Protein AF-A0A7S0W0K0-F1 (afdb_monomer)

Foldseek 3Di:
DLLVQLVCLLPPLLVQCPPPDLVSVLVSLLSNLVRNADPDADDDPPDPSLVSNLVSLLSLLVCLLPPPDPSSVLSNLVSDDPRCLVSQLDLSSLVSLLSQCVDPDPSSNVSSLVSLVVSCVVHVPRRVVSVVVSVVD

Radius of gyration: 14.5 Å; Cα contacts (8 Å, |Δi|>4): 165; chains: 1; bounding box: 32×33×44 Å

Organism: NCBI:txid464990

Secondary structure (DSSP, 8-state):
-HHHHHHHIIIIIGGGGG-SSHHHHHHHHHHHHHH---SSSSPPTT-HHHHHHHHHHHHHHHHHHH-S-HHHHHHHHHH--GGGGGGS-SHHHHHHHHHHTT-SSHHHHHHHHHHHHHHHTT-HHHHHHHHHHHHH-

Sequence (137 aa):
GGLALAEMVSLCVAPYISSPHPSVRVQAARTCLGLMVPPLGTLPRRSKLEEDVVTTLQQLLQASVSDPDPAVRGAIWAGIRPVHYPYISSRPATELLLMGLNDQSFEVREKALIVSGQISMLNPACVVPHLREHLTV

Mean predicted aligned error: 4.99 Å

Structure (mmCIF, N/CA/C/O backbone):
data_AF-A0A7S0W0K0-F1
#
_entry.id   AF-A0A7S0W0K0-F1
#
loop_
_atom_site.group_PDB
_atom_site.id
_atom_site.type_symbol
_atom_site.label_atom_id
_atom_site.label_alt_id
_atom_site.label_comp_id
_atom_site.label_asym_id
_atom_site.label_entity_id
_atom_site.label_seq_id
_atom_site.pdbx_PDB_ins_code
_atom_site.Cartn_x
_atom_site.Cartn_y
_atom_site.Cartn_z
_atom_site.occupancy
_atom_site.B_iso_or_equiv
_atom_site.auth_seq_id
_atom_site.auth_comp_id
_atom_site.auth_asym_id
_atom_site.auth_atom_id
_atom_site.pdbx_PDB_model_num
ATOM 1 N N . GLY A 1 1 ? 1.666 3.476 -25.091 1.00 50.91 1 GLY A N 1
ATOM 2 C CA . GLY A 1 1 ? 2.052 2.248 -24.358 1.00 50.91 1 GLY A CA 1
ATOM 3 C C . GLY A 1 1 ? 2.097 2.544 -22.869 1.00 50.91 1 GLY A C 1
ATOM 4 O O . GLY A 1 1 ? 2.278 3.705 -22.533 1.00 50.91 1 GLY A O 1
ATOM 5 N N . GLY A 1 2 ? 1.922 1.547 -21.992 1.00 56.41 2 GLY A N 1
ATOM 6 C CA . GLY A 1 2 ? 1.696 1.733 -20.540 1.00 56.41 2 GLY A CA 1
ATOM 7 C C . GLY A 1 2 ? 2.697 2.610 -19.767 1.00 56.41 2 GLY A C 1
ATOM 8 O O . GLY A 1 2 ? 2.339 3.146 -18.728 1.00 56.41 2 GLY A O 1
ATOM 9 N N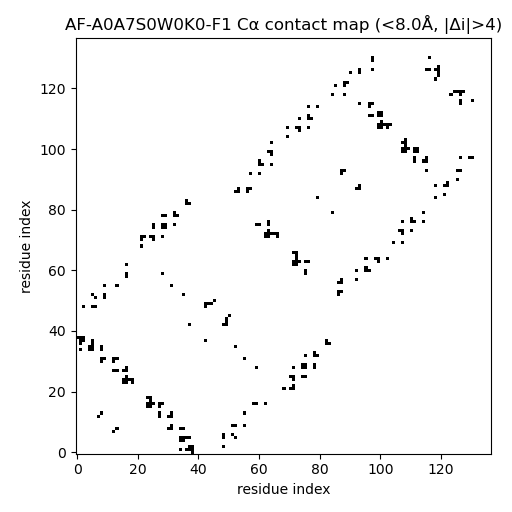 . LEU A 1 3 ? 3.901 2.853 -20.299 1.00 62.28 3 LEU A N 1
ATOM 10 C CA . LEU A 1 3 ? 4.865 3.817 -19.744 1.00 62.28 3 LEU A CA 1
ATOM 11 C C . LEU A 1 3 ? 4.306 5.254 -19.705 1.00 62.28 3 LEU A C 1
ATOM 13 O O . LEU A 1 3 ? 4.432 5.927 -18.690 1.00 62.28 3 LEU A O 1
ATOM 17 N N . ALA A 1 4 ? 3.608 5.686 -20.762 1.00 63.38 4 ALA A N 1
ATOM 18 C CA . ALA A 1 4 ? 2.991 7.016 -20.829 1.00 63.38 4 ALA A CA 1
ATOM 19 C C . ALA A 1 4 ? 1.824 7.182 -19.835 1.00 63.38 4 ALA A C 1
ATOM 21 O O . ALA A 1 4 ? 1.498 8.294 -19.433 1.00 63.38 4 ALA A O 1
ATOM 22 N N . LEU A 1 5 ? 1.189 6.074 -19.431 1.00 65.19 5 LEU A N 1
ATOM 23 C CA . LEU A 1 5 ? 0.103 6.095 -18.450 1.00 65.19 5 LEU A CA 1
ATOM 24 C C . LEU A 1 5 ? 0.643 6.260 -17.028 1.00 65.19 5 LEU A C 1
ATOM 26 O O . LEU A 1 5 ? 0.074 7.032 -16.265 1.00 65.19 5 LEU A O 1
ATOM 30 N N . ALA A 1 6 ? 1.745 5.590 -16.685 1.00 66.75 6 ALA A N 1
ATOM 31 C CA . ALA A 1 6 ? 2.387 5.754 -15.382 1.00 66.75 6 ALA A CA 1
ATOM 32 C C . ALA A 1 6 ? 2.907 7.191 -15.176 1.00 66.75 6 ALA A C 1
ATOM 34 O O . ALA A 1 6 ? 2.676 7.773 -14.120 1.00 66.75 6 ALA A O 1
ATOM 35 N N . GLU A 1 7 ? 3.505 7.798 -16.205 1.00 69.31 7 GLU A N 1
ATOM 36 C CA . GLU A 1 7 ? 3.943 9.201 -16.169 1.00 69.31 7 GLU A CA 1
ATOM 37 C C . GLU A 1 7 ? 2.761 10.169 -15.968 1.00 69.31 7 GLU A C 1
ATOM 39 O O . GLU A 1 7 ? 2.778 11.002 -15.061 1.00 69.31 7 GLU A O 1
ATOM 44 N N . MET A 1 8 ? 1.679 10.004 -16.739 1.00 71.50 8 MET A N 1
ATOM 45 C CA . MET A 1 8 ? 0.456 10.803 -16.586 1.00 71.50 8 MET A CA 1
ATOM 46 C C . MET A 1 8 ? -0.150 10.674 -15.182 1.00 71.50 8 MET A C 1
ATOM 48 O O . MET A 1 8 ? -0.652 11.645 -14.625 1.00 71.50 8 MET A O 1
ATOM 52 N N . VAL A 1 9 ? -0.112 9.484 -14.589 1.00 69.50 9 VAL A N 1
ATOM 53 C CA . VAL A 1 9 ? -0.646 9.245 -13.245 1.00 69.50 9 VAL A CA 1
ATOM 54 C C . VAL A 1 9 ? 0.145 9.996 -12.183 1.00 69.50 9 VAL A C 1
ATOM 56 O O . VAL A 1 9 ? -0.456 10.692 -11.359 1.00 69.50 9 VAL A O 1
ATOM 59 N N . SER A 1 10 ? 1.472 9.876 -12.211 1.00 69.38 10 SER A N 1
ATOM 60 C CA . SER A 1 10 ? 2.338 10.535 -11.235 1.00 69.38 10 SER A CA 1
ATOM 61 C C . SER A 1 10 ? 2.247 12.061 -11.325 1.00 69.38 10 SER A C 1
ATOM 63 O O . SER A 1 10 ? 2.287 12.731 -10.298 1.00 69.38 10 SER A O 1
ATOM 65 N N . LEU A 1 11 ? 2.049 12.616 -12.525 1.00 71.31 11 LEU A N 1
ATOM 66 C CA . LEU A 1 11 ? 1.934 14.063 -12.735 1.00 71.31 11 LEU A CA 1
ATOM 67 C C . LEU A 1 11 ? 0.522 14.616 -12.499 1.00 71.31 11 LEU A C 1
ATOM 69 O O . LEU A 1 11 ? 0.369 15.678 -11.898 1.00 71.31 11 LEU A O 1
ATOM 73 N N . CYS A 1 12 ? -0.517 13.931 -12.977 1.00 75.75 12 CYS A N 1
ATOM 74 C CA . CYS A 1 12 ? -1.863 14.505 -13.058 1.00 75.75 12 CYS A CA 1
ATOM 75 C C . CYS A 1 12 ? -2.826 13.982 -11.991 1.00 75.75 12 CYS A C 1
ATOM 77 O O . CYS A 1 12 ? -3.800 14.661 -11.679 1.00 75.75 12 CYS A O 1
ATOM 79 N N . VAL A 1 13 ? -2.594 12.787 -11.443 1.00 77.56 13 VAL A N 1
ATOM 80 C CA . VAL A 1 13 ? -3.553 12.12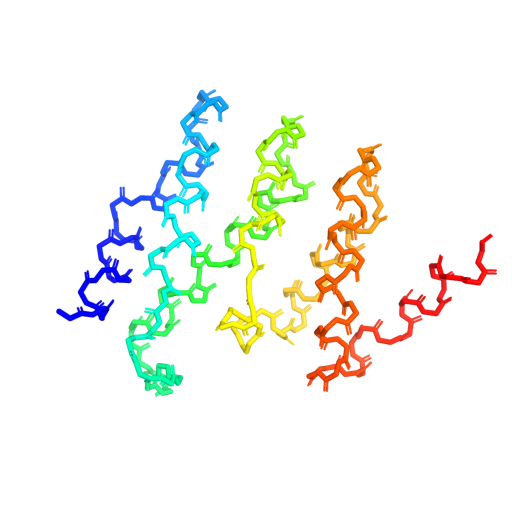9 -10.539 1.00 77.56 13 VAL A CA 1
ATOM 81 C C . VAL A 1 13 ? -3.060 12.132 -9.096 1.00 77.56 13 VAL A C 1
ATOM 83 O O . VAL A 1 13 ? -3.855 12.373 -8.188 1.00 77.56 13 VAL A O 1
ATOM 86 N N . ALA A 1 14 ? -1.755 11.945 -8.876 1.00 79.75 14 ALA A N 1
ATOM 87 C CA . ALA A 1 14 ? -1.155 11.940 -7.541 1.00 79.75 14 ALA A CA 1
ATOM 88 C C . ALA A 1 14 ? -1.528 13.160 -6.664 1.00 79.75 14 ALA A C 1
ATOM 90 O O . ALA A 1 14 ? -1.841 12.953 -5.490 1.00 79.75 14 ALA A O 1
ATOM 91 N N . PRO A 1 15 ? -1.626 14.406 -7.186 1.00 88.31 15 PRO A N 1
ATOM 92 C CA . PRO A 1 15 ? -2.036 15.556 -6.371 1.00 88.31 15 PRO A CA 1
ATOM 93 C C . PRO A 1 15 ? -3.432 15.416 -5.740 1.00 88.31 15 PRO A C 1
ATOM 95 O O . PRO A 1 15 ? -3.693 15.964 -4.669 1.00 88.31 15 PRO A O 1
ATOM 98 N N . TYR A 1 16 ? -4.334 14.655 -6.369 1.00 90.50 16 TYR A N 1
ATOM 99 C CA . TYR A 1 16 ? -5.702 14.457 -5.885 1.00 90.50 16 TYR A CA 1
ATOM 100 C C . TYR A 1 16 ? -5.811 13.448 -4.736 1.00 90.50 16 TYR A C 1
ATOM 102 O O . TYR A 1 16 ? -6.874 13.362 -4.117 1.00 90.50 16 TYR A O 1
ATOM 110 N N . ILE A 1 17 ? -4.7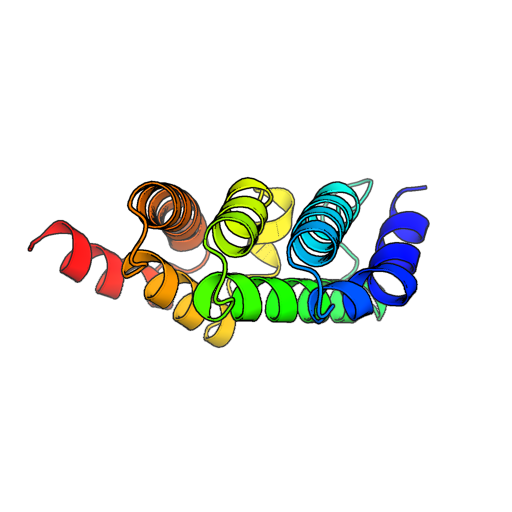24 12.745 -4.388 1.00 90.94 17 ILE A N 1
ATOM 111 C CA . ILE A 1 17 ? -4.651 11.919 -3.171 1.00 90.94 17 ILE A CA 1
ATOM 112 C C . ILE A 1 17 ? -4.895 12.782 -1.923 1.00 90.94 17 ILE A C 1
ATOM 114 O O . ILE A 1 17 ? -5.468 12.295 -0.959 1.00 90.94 17 ILE A O 1
ATOM 118 N N . SER A 1 18 ? -4.565 14.076 -1.965 1.00 92.06 18 SER A N 1
ATOM 119 C CA . SER A 1 18 ? -4.777 15.025 -0.861 1.00 92.06 18 SER A CA 1
ATOM 120 C C . SER A 1 18 ? -6.021 15.909 -1.037 1.00 92.06 18 SER A C 1
ATOM 122 O O . SER A 1 18 ? -6.128 16.965 -0.417 1.00 92.06 18 SER A O 1
ATOM 124 N N . SER A 1 19 ? -6.967 15.521 -1.902 1.00 95.94 19 SER A N 1
ATOM 125 C CA . SER A 1 19 ? -8.191 16.299 -2.139 1.00 95.94 19 SER A CA 1
ATOM 126 C C . SER A 1 19 ? -9.031 16.464 -0.859 1.00 95.94 19 SER A C 1
ATOM 128 O O . SER A 1 19 ? -9.172 15.505 -0.091 1.00 95.94 19 SER A O 1
ATOM 130 N N . PRO A 1 20 ? -9.686 17.624 -0.641 1.00 95.06 20 PRO A N 1
ATOM 131 C CA . PRO A 1 20 ? -10.596 17.799 0.493 1.00 95.06 20 PRO A CA 1
ATOM 132 C C . PRO A 1 20 ? -11.807 16.854 0.441 1.00 95.06 20 PRO A C 1
ATOM 134 O O . PRO A 1 20 ? -12.404 16.562 1.474 1.00 95.06 20 PRO A O 1
ATOM 137 N N . HIS A 1 21 ? -12.163 16.338 -0.739 1.00 97.25 21 HIS A N 1
ATOM 138 C CA . HIS A 1 21 ? -13.320 15.466 -0.919 1.00 97.25 21 HIS A CA 1
ATOM 139 C C . HIS A 1 21 ? -12.916 13.984 -0.884 1.00 97.25 21 HIS A C 1
ATOM 141 O O . HIS A 1 21 ? -12.163 13.547 -1.760 1.00 97.25 21 HIS A O 1
ATOM 147 N N . PRO A 1 22 ? -13.450 13.171 0.050 1.00 96.75 22 PRO A N 1
ATOM 148 C CA . PRO A 1 22 ? -13.091 11.754 0.145 1.00 96.75 22 PRO A CA 1
ATOM 149 C C . PRO A 1 22 ? -13.376 10.958 -1.132 1.00 96.75 22 PRO A C 1
ATOM 151 O O . PRO A 1 22 ? -12.565 10.134 -1.549 1.00 96.75 22 PRO A O 1
ATOM 154 N N . SER A 1 23 ? -14.480 11.258 -1.820 1.00 97.56 23 SER A N 1
ATOM 155 C CA . SER A 1 23 ? -14.826 10.623 -3.097 1.00 97.56 23 SER A CA 1
ATOM 156 C C . SER A 1 23 ? -13.760 10.843 -4.175 1.00 97.56 23 SER A C 1
ATOM 158 O O . SER A 1 23 ? -13.456 9.921 -4.931 1.00 97.56 23 SER A O 1
ATOM 160 N N . VAL A 1 24 ? -13.148 12.031 -4.222 1.00 97.38 24 VAL A N 1
ATOM 161 C CA . VAL A 1 24 ? -12.055 12.344 -5.151 1.00 97.38 24 VAL A CA 1
ATOM 162 C C . VAL A 1 24 ? -10.800 11.566 -4.773 1.00 97.38 24 VAL A C 1
ATOM 164 O O . VAL A 1 24 ? -10.185 10.966 -5.650 1.00 97.38 24 VAL A O 1
ATOM 167 N N . ARG A 1 25 ? -10.462 11.488 -3.479 1.00 97.94 25 ARG A N 1
ATOM 168 C CA . ARG A 1 25 ? -9.311 10.701 -3.005 1.00 97.94 25 ARG A CA 1
ATOM 169 C C . ARG A 1 25 ? -9.451 9.214 -3.341 1.00 97.94 25 ARG A C 1
ATOM 171 O O . ARG A 1 25 ? -8.500 8.611 -3.832 1.00 97.94 25 ARG A O 1
ATOM 178 N N . VAL A 1 26 ? -10.648 8.637 -3.177 1.00 98.00 26 VAL A N 1
ATOM 179 C CA . VAL A 1 26 ? -10.948 7.251 -3.590 1.00 98.00 26 VAL A CA 1
ATOM 180 C C . VAL A 1 26 ? -10.678 7.049 -5.083 1.00 98.00 26 VAL A C 1
ATOM 182 O O . VAL A 1 26 ? -10.031 6.073 -5.470 1.00 98.00 26 VAL A O 1
ATOM 185 N N . GLN A 1 27 ? -11.170 7.949 -5.938 1.00 96.69 27 GLN A N 1
ATOM 186 C CA . GLN A 1 27 ? -10.975 7.823 -7.386 1.00 96.69 27 GLN A CA 1
ATOM 187 C C . GLN A 1 27 ? -9.521 8.054 -7.794 1.00 96.69 27 GLN A C 1
ATOM 189 O O . GLN A 1 27 ? -9.018 7.331 -8.656 1.00 96.69 27 GLN A O 1
ATOM 194 N N . ALA A 1 28 ? -8.824 8.989 -7.146 1.00 95.12 28 ALA A N 1
ATOM 195 C CA . ALA A 1 28 ? -7.398 9.208 -7.345 1.00 95.12 28 ALA A CA 1
ATOM 196 C C . ALA A 1 28 ? -6.606 7.939 -7.006 1.00 95.12 28 ALA A C 1
ATOM 198 O O . ALA A 1 28 ? -5.854 7.455 -7.845 1.00 95.12 28 ALA A O 1
ATOM 199 N N . ALA A 1 29 ? -6.856 7.324 -5.845 1.00 96.25 29 ALA A N 1
ATOM 200 C CA . ALA A 1 29 ? -6.215 6.074 -5.441 1.00 96.25 29 ALA A CA 1
ATOM 201 C C . ALA A 1 29 ? -6.451 4.936 -6.446 1.00 96.25 29 ALA A C 1
ATOM 203 O O . ALA A 1 29 ? -5.501 4.285 -6.888 1.00 96.25 29 ALA A O 1
ATOM 204 N N . ARG A 1 30 ? -7.709 4.722 -6.855 1.00 95.44 30 ARG A N 1
ATOM 205 C CA . ARG A 1 30 ? -8.075 3.689 -7.841 1.00 95.44 30 ARG A CA 1
ATOM 206 C C . ARG A 1 30 ? -7.412 3.919 -9.191 1.00 95.44 30 ARG A C 1
ATOM 208 O O . ARG A 1 30 ? -6.912 2.973 -9.790 1.00 95.44 30 ARG A O 1
ATOM 215 N N . THR A 1 31 ? -7.389 5.164 -9.654 1.00 92.69 31 THR A N 1
ATOM 216 C CA . THR A 1 31 ? -6.776 5.535 -10.932 1.00 92.69 31 THR A CA 1
ATOM 217 C C . THR A 1 31 ? -5.266 5.344 -10.869 1.00 92.69 31 THR A C 1
ATOM 219 O O . THR A 1 31 ? -4.696 4.691 -11.741 1.00 92.69 31 THR A O 1
ATOM 222 N N . CYS A 1 32 ? -4.635 5.823 -9.796 1.00 92.31 32 CYS A N 1
ATOM 223 C CA . CYS A 1 32 ? -3.210 5.669 -9.562 1.00 92.31 32 CYS A CA 1
ATOM 224 C C . CYS A 1 32 ? -2.786 4.198 -9.606 1.00 92.31 32 CYS A C 1
ATOM 226 O O . CYS A 1 32 ? -1.951 3.803 -10.418 1.00 92.31 32 CYS A O 1
ATOM 228 N N . LEU A 1 33 ? -3.417 3.364 -8.781 1.00 92.00 33 LEU A N 1
ATOM 229 C CA . LEU A 1 33 ? -3.113 1.937 -8.697 1.00 92.00 33 LEU A CA 1
ATOM 230 C C . LEU A 1 33 ? -3.572 1.160 -9.931 1.00 92.00 33 LEU A C 1
ATOM 232 O O . LEU A 1 33 ? -3.028 0.101 -10.216 1.00 92.00 33 LEU A O 1
ATOM 236 N N . GLY A 1 34 ? -4.588 1.622 -10.655 1.00 89.50 34 GLY A N 1
ATOM 237 C CA . GLY A 1 34 ? -5.074 0.979 -11.877 1.00 89.50 34 GLY A CA 1
ATOM 238 C C . GLY A 1 34 ? -4.132 1.167 -13.065 1.00 89.50 34 GLY A C 1
ATOM 239 O O . GLY A 1 34 ? -3.992 0.260 -13.881 1.00 89.50 34 GLY A O 1
ATOM 240 N N . LEU A 1 35 ? -3.464 2.319 -13.134 1.00 84.31 35 LEU A N 1
ATOM 241 C CA . LEU A 1 35 ? -2.673 2.738 -14.289 1.00 84.31 35 LEU A CA 1
ATOM 242 C C . LEU A 1 35 ? -1.151 2.658 -14.073 1.00 84.31 35 LEU A C 1
ATOM 244 O O . LEU A 1 35 ? -0.422 2.591 -15.061 1.00 84.31 35 LEU A O 1
ATOM 248 N N . MET A 1 36 ? -0.655 2.591 -12.828 1.00 80.94 36 MET A N 1
ATOM 249 C CA . MET A 1 36 ? 0.760 2.308 -12.512 1.00 80.94 36 MET A CA 1
ATOM 250 C C . MET A 1 36 ? 1.122 0.828 -12.721 1.00 80.94 36 MET A C 1
ATOM 252 O O . MET A 1 36 ? 1.648 0.150 -11.840 1.00 80.94 36 MET A O 1
ATOM 256 N N . VAL A 1 37 ? 0.829 0.313 -13.913 1.00 70.94 37 VAL A N 1
ATOM 257 C CA . VAL A 1 37 ? 1.182 -1.042 -14.330 1.00 70.94 37 VAL A CA 1
ATOM 258 C C . VAL A 1 37 ? 2.201 -0.930 -15.461 1.00 70.94 37 VAL A C 1
ATOM 260 O O . VAL A 1 37 ? 1.840 -0.483 -16.555 1.00 70.94 37 VAL A O 1
ATOM 263 N N . PRO A 1 38 ? 3.472 -1.309 -15.246 1.00 65.56 38 PRO A N 1
ATOM 264 C CA . PRO A 1 38 ? 4.431 -1.376 -16.335 1.00 65.56 38 PRO A CA 1
ATOM 265 C C . PRO A 1 38 ? 3.905 -2.315 -17.437 1.00 65.56 38 PRO A C 1
ATOM 267 O O . PRO A 1 38 ? 3.475 -3.431 -17.142 1.00 65.56 38 PRO A O 1
ATOM 270 N N . PRO A 1 39 ? 3.912 -1.886 -18.714 1.00 56.09 39 PRO A N 1
ATOM 271 C CA . PRO A 1 39 ? 3.302 -2.650 -19.803 1.00 56.09 39 PRO A CA 1
ATOM 272 C C . PRO A 1 39 ? 3.993 -3.995 -20.072 1.00 56.09 39 PRO A C 1
ATOM 274 O O . PRO A 1 39 ? 3.369 -4.874 -20.655 1.00 56.09 39 PRO A O 1
ATOM 277 N N . LEU A 1 40 ? 5.256 -4.160 -19.658 1.00 53.28 40 LEU A N 1
ATOM 278 C CA . LEU A 1 40 ? 6.042 -5.389 -19.781 1.00 53.28 40 LEU A CA 1
ATOM 279 C C . LEU A 1 40 ? 7.052 -5.462 -18.619 1.00 53.28 40 LEU A C 1
ATOM 281 O O . LEU A 1 40 ? 8.056 -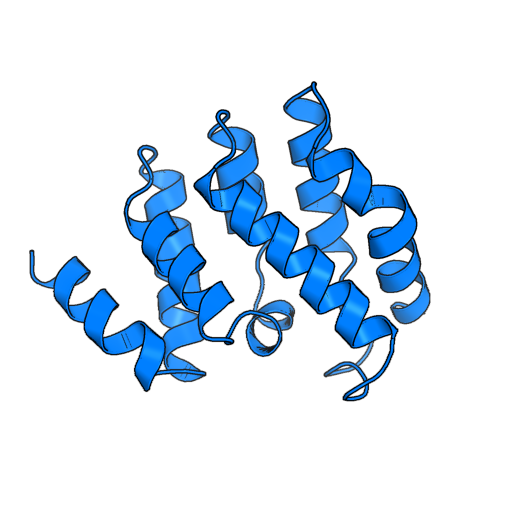4.756 -18.634 1.00 53.28 40 LEU A O 1
ATOM 285 N N . GLY A 1 41 ? 6.810 -6.316 -17.623 1.00 64.88 41 GLY A N 1
ATOM 286 C CA . GLY A 1 41 ? 7.783 -6.603 -16.558 1.00 64.88 41 GLY A CA 1
ATOM 287 C C . GLY A 1 41 ? 8.066 -5.434 -15.606 1.00 64.88 41 GLY A C 1
ATOM 288 O O . GLY A 1 41 ? 7.197 -4.617 -15.337 1.00 64.88 41 GLY A O 1
ATOM 289 N N . THR A 1 42 ? 9.272 -5.379 -15.040 1.00 69.62 42 THR A N 1
ATOM 290 C CA . THR A 1 42 ? 9.695 -4.307 -14.124 1.00 69.62 42 THR A CA 1
ATOM 291 C C . THR A 1 42 ? 10.149 -3.068 -14.892 1.00 69.62 42 THR A C 1
ATOM 293 O O . THR A 1 42 ? 10.823 -3.187 -15.914 1.00 69.62 42 THR A O 1
ATOM 296 N N . LEU A 1 43 ? 9.855 -1.879 -14.363 1.00 77.69 43 LEU A N 1
ATOM 297 C CA . LEU A 1 43 ? 10.420 -0.617 -14.847 1.00 77.69 43 LEU A CA 1
ATOM 298 C C . LEU A 1 43 ? 11.962 -0.662 -14.894 1.00 77.69 43 LEU A C 1
ATOM 300 O O . LEU A 1 43 ? 12.577 -1.341 -14.064 1.00 77.69 43 LEU A O 1
ATOM 304 N N . PRO A 1 44 ? 12.602 0.057 -15.839 1.00 78.31 44 PRO A N 1
ATOM 305 C CA . PRO A 1 44 ? 14.053 0.180 -15.864 1.00 78.31 44 PRO A CA 1
ATOM 306 C C . PRO A 1 44 ? 14.560 0.747 -14.538 1.00 78.31 44 PRO A C 1
ATOM 308 O O . PRO A 1 44 ?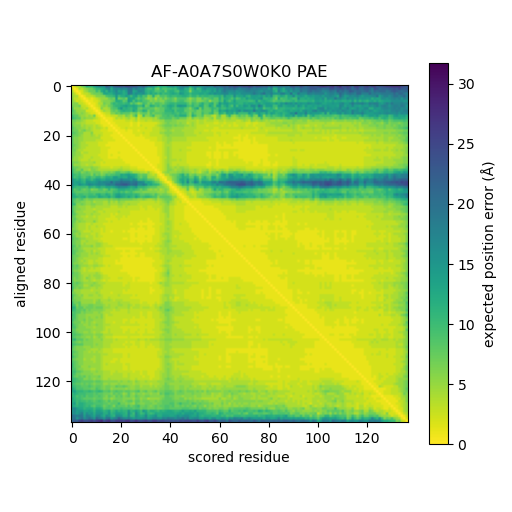 14.095 1.803 -14.096 1.00 78.31 44 PRO A O 1
ATOM 311 N N . ARG A 1 45 ? 15.520 0.047 -13.921 1.00 77.81 45 ARG A N 1
ATOM 312 C CA . ARG A 1 45 ? 16.083 0.452 -12.631 1.00 77.81 45 ARG A CA 1
ATOM 313 C C . ARG A 1 45 ? 16.727 1.835 -12.721 1.00 77.81 45 ARG A C 1
ATOM 315 O O . ARG A 1 45 ? 17.474 2.094 -13.664 1.00 77.81 45 ARG A O 1
ATOM 322 N N . ARG A 1 46 ? 16.513 2.667 -11.701 1.00 80.44 46 ARG A N 1
ATOM 323 C CA . ARG A 1 46 ? 17.006 4.052 -11.582 1.00 80.44 46 ARG A CA 1
ATOM 324 C C . ARG A 1 46 ? 16.539 4.962 -12.721 1.00 80.44 46 ARG A C 1
ATOM 326 O O . ARG A 1 46 ? 17.228 5.913 -13.079 1.00 80.44 46 ARG A O 1
ATOM 333 N N . SER A 1 47 ? 15.396 4.649 -13.328 1.00 86.31 47 SER A N 1
ATOM 334 C CA . SER A 1 47 ? 14.746 5.571 -14.257 1.00 86.31 47 SER A CA 1
ATOM 335 C C . SER A 1 47 ? 13.896 6.576 -13.490 1.00 86.31 47 SER A C 1
ATOM 337 O O . SER A 1 47 ? 13.319 6.247 -12.455 1.00 86.31 47 SER A O 1
ATOM 339 N N . LYS A 1 48 ? 13.750 7.782 -14.047 1.00 84.75 48 LYS A N 1
ATOM 340 C CA . LYS A 1 48 ? 12.852 8.809 -13.503 1.00 84.75 48 LYS A CA 1
ATOM 341 C C . LYS A 1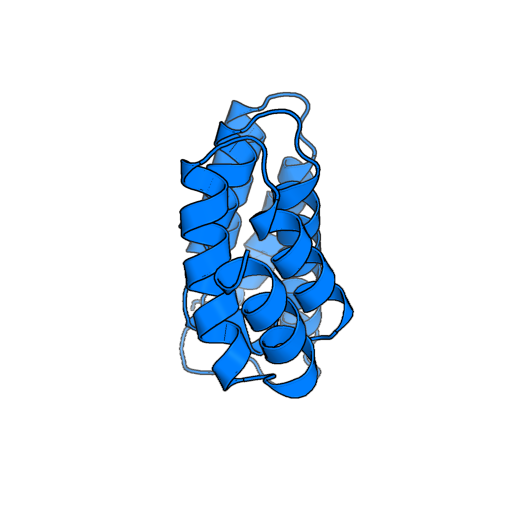 48 ? 11.432 8.272 -13.281 1.00 84.75 48 LYS A C 1
ATOM 343 O O . LYS A 1 48 ? 10.820 8.523 -12.253 1.00 84.75 48 LYS A O 1
ATOM 348 N N . LEU A 1 49 ? 10.956 7.449 -14.214 1.00 83.31 49 LEU A N 1
ATOM 349 C CA . LEU A 1 49 ? 9.646 6.818 -14.120 1.00 83.31 49 LEU A CA 1
ATOM 350 C C . LEU A 1 49 ? 9.533 5.842 -12.938 1.00 83.31 49 LEU A C 1
ATOM 352 O O . LEU A 1 49 ? 8.497 5.800 -12.283 1.00 83.31 49 LEU A O 1
ATOM 356 N N . GLU A 1 50 ? 10.574 5.056 -12.652 1.00 86.06 50 GLU A N 1
ATOM 357 C CA . GLU A 1 50 ? 10.589 4.194 -11.463 1.00 86.06 50 GLU A CA 1
ATOM 358 C C . GLU A 1 50 ? 10.532 5.026 -10.176 1.00 86.06 50 GLU A C 1
ATOM 360 O O . GLU A 1 50 ? 9.745 4.710 -9.286 1.00 86.06 50 GL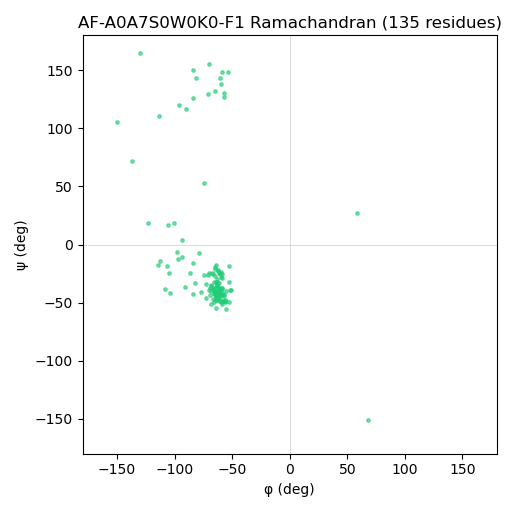U A O 1
ATOM 365 N N . GLU A 1 51 ? 11.312 6.107 -10.090 1.00 87.50 51 GLU A N 1
ATOM 366 C CA . GLU A 1 51 ? 11.314 7.013 -8.933 1.00 87.50 51 GLU A CA 1
ATOM 367 C C . GLU A 1 51 ? 9.942 7.659 -8.699 1.00 87.50 51 GLU A C 1
ATOM 369 O O . GLU A 1 51 ? 9.471 7.725 -7.561 1.00 87.50 51 GLU A O 1
ATOM 374 N N . ASP A 1 52 ? 9.275 8.091 -9.770 1.00 86.50 52 ASP A N 1
ATOM 375 C CA . ASP A 1 52 ? 7.951 8.712 -9.706 1.00 86.50 52 ASP A CA 1
ATOM 376 C C . ASP A 1 52 ? 6.875 7.699 -9.280 1.00 86.50 52 ASP A C 1
ATOM 378 O O . ASP A 1 52 ? 6.022 8.006 -8.438 1.00 86.50 52 ASP A O 1
ATOM 382 N N . VAL A 1 53 ? 6.955 6.459 -9.774 1.00 87.50 53 VAL A N 1
ATOM 383 C CA . VAL A 1 53 ? 6.075 5.359 -9.349 1.00 87.50 53 VAL A CA 1
ATOM 384 C C . VAL A 1 53 ? 6.298 5.009 -7.879 1.00 87.50 53 VAL A C 1
ATOM 386 O O . VAL A 1 53 ? 5.328 4.930 -7.125 1.00 87.50 53 VAL A O 1
ATOM 389 N N . VAL A 1 54 ? 7.549 4.849 -7.436 1.00 89.88 54 VAL A N 1
ATOM 390 C CA . VAL A 1 54 ? 7.873 4.571 -6.025 1.00 89.88 54 VAL A CA 1
ATOM 391 C C . VAL A 1 54 ? 7.361 5.694 -5.126 1.00 89.88 54 VAL A C 1
ATOM 393 O O . VAL A 1 54 ? 6.720 5.421 -4.112 1.00 89.88 54 VAL A O 1
ATOM 396 N N . THR A 1 55 ? 7.571 6.951 -5.522 1.00 90.75 55 THR A N 1
ATOM 397 C CA . THR A 1 55 ? 7.100 8.128 -4.779 1.00 90.75 55 THR A CA 1
ATOM 398 C C . THR A 1 55 ? 5.576 8.140 -4.664 1.00 90.75 55 THR A C 1
ATOM 400 O O . THR A 1 55 ? 5.031 8.318 -3.574 1.00 90.75 55 THR A O 1
ATOM 403 N N . THR A 1 56 ? 4.868 7.888 -5.768 1.00 91.88 56 THR A N 1
ATOM 404 C CA . THR A 1 56 ? 3.398 7.861 -5.776 1.00 91.88 56 THR A CA 1
ATOM 405 C C . THR A 1 56 ? 2.860 6.707 -4.919 1.00 91.88 56 THR A C 1
ATOM 407 O O . THR A 1 56 ? 1.906 6.881 -4.162 1.00 91.88 56 THR A O 1
ATOM 410 N N . LEU A 1 57 ? 3.488 5.527 -4.977 1.00 93.06 57 LEU A N 1
ATOM 411 C CA . LEU A 1 57 ? 3.117 4.381 -4.141 1.00 93.06 57 LEU A CA 1
ATOM 412 C C . LEU A 1 57 ? 3.377 4.639 -2.652 1.00 93.06 57 LEU A C 1
ATOM 414 O O . LEU A 1 57 ? 2.559 4.246 -1.823 1.00 93.06 57 LEU A O 1
ATOM 418 N N . GLN A 1 58 ? 4.457 5.338 -2.297 1.00 93.38 58 GLN A N 1
ATOM 419 C CA . GLN A 1 58 ? 4.711 5.756 -0.916 1.00 93.38 58 GLN A CA 1
ATOM 420 C C . GLN A 1 58 ? 3.653 6.743 -0.409 1.00 93.38 58 GLN A C 1
ATOM 422 O O . GLN A 1 58 ? 3.158 6.577 0.704 1.00 93.38 58 GLN A O 1
ATOM 427 N N . GLN A 1 59 ? 3.249 7.721 -1.225 1.00 94.75 59 GLN A N 1
ATOM 428 C CA . GLN A 1 59 ? 2.157 8.642 -0.881 1.00 94.75 59 GLN A CA 1
ATOM 429 C C . GLN A 1 59 ? 0.835 7.900 -0.658 1.00 94.75 59 GLN A C 1
ATOM 431 O O . GLN A 1 59 ? 0.121 8.179 0.306 1.00 94.75 59 GLN A O 1
ATOM 436 N N . LEU A 1 60 ? 0.526 6.919 -1.511 1.00 96.69 60 LEU A N 1
ATOM 437 C CA . LEU A 1 60 ? -0.650 6.068 -1.345 1.00 96.69 60 LEU A CA 1
ATOM 438 C C . LEU A 1 60 ? -0.571 5.234 -0.065 1.00 96.69 60 LEU A C 1
ATOM 440 O O . LEU A 1 60 ? -1.546 5.190 0.675 1.00 96.69 60 LEU A O 1
ATOM 444 N N . LEU A 1 61 ? 0.567 4.603 0.240 1.00 96.88 61 LEU A N 1
ATOM 445 C CA . LEU A 1 61 ? 0.726 3.842 1.483 1.00 96.88 61 LEU A CA 1
ATOM 446 C C . LEU A 1 61 ? 0.579 4.729 2.718 1.00 96.88 61 LEU A C 1
ATOM 448 O O . LEU A 1 61 ? -0.094 4.333 3.667 1.00 96.88 61 LEU A O 1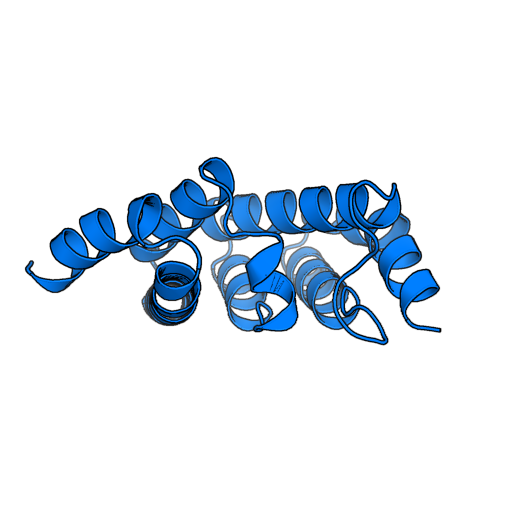
ATOM 452 N N . GLN A 1 62 ? 1.132 5.941 2.692 1.00 97.56 62 GLN A N 1
ATOM 453 C CA . GLN A 1 62 ? 0.954 6.897 3.777 1.00 97.56 62 GLN A CA 1
ATOM 454 C C . GLN A 1 62 ? -0.531 7.235 3.966 1.00 97.56 62 GLN A C 1
ATOM 456 O O . GLN A 1 62 ? -1.050 7.118 5.075 1.00 97.56 62 GLN A O 1
ATOM 461 N N . ALA A 1 63 ? -1.242 7.563 2.882 1.00 97.62 63 ALA A N 1
ATOM 462 C CA . ALA A 1 63 ? -2.682 7.814 2.924 1.00 97.62 63 ALA A CA 1
ATOM 463 C C . ALA A 1 63 ? -3.478 6.579 3.384 1.00 97.62 63 ALA A C 1
ATOM 465 O O . ALA A 1 63 ? -4.471 6.713 4.095 1.00 97.62 63 ALA A O 1
ATOM 466 N N . SER A 1 64 ? -3.022 5.368 3.054 1.00 97.88 64 SER A N 1
ATOM 467 C CA . SER A 1 64 ? -3.692 4.117 3.430 1.00 97.88 64 SER A CA 1
ATOM 468 C C . SER A 1 64 ? -3.749 3.863 4.935 1.00 97.88 64 SER A C 1
ATOM 470 O O . SER A 1 64 ? -4.570 3.056 5.365 1.00 97.88 64 SER A O 1
ATOM 472 N N . VAL A 1 65 ? -2.911 4.548 5.721 1.00 97.62 65 VAL A N 1
ATOM 473 C CA . VAL A 1 65 ? -2.875 4.441 7.187 1.00 97.62 65 VAL A CA 1
ATOM 474 C C . VAL A 1 65 ? -3.277 5.732 7.901 1.00 97.62 65 VAL A C 1
ATOM 476 O O . VAL A 1 65 ? -3.616 5.685 9.078 1.00 97.62 65 VAL A O 1
ATOM 479 N N . SER A 1 66 ? -3.261 6.882 7.216 1.00 97.38 66 SER A N 1
ATOM 480 C CA . SER A 1 66 ? -3.553 8.186 7.830 1.00 97.38 66 SER A CA 1
ATOM 481 C C . SER A 1 66 ? -4.844 8.854 7.356 1.00 97.38 66 SER A C 1
ATOM 483 O O . SER A 1 66 ? -5.260 9.831 7.976 1.00 97.38 66 SER A O 1
ATOM 485 N N . ASP A 1 67 ? -5.471 8.403 6.261 1.00 98.38 67 ASP A N 1
ATOM 486 C CA . ASP A 1 67 ? -6.706 9.035 5.780 1.00 98.38 67 ASP A CA 1
ATOM 487 C C . ASP A 1 67 ? -7.838 8.850 6.805 1.00 98.38 67 ASP A C 1
ATOM 489 O O . ASP A 1 67 ? -8.059 7.725 7.262 1.00 98.38 67 ASP A O 1
ATOM 493 N N . PRO A 1 68 ? -8.583 9.908 7.171 1.00 97.00 68 PRO A N 1
ATOM 494 C CA . PRO A 1 68 ? -9.677 9.780 8.131 1.00 97.00 68 PRO A CA 1
ATOM 495 C C . PRO A 1 68 ? -10.820 8.897 7.613 1.00 97.00 68 PRO A C 1
ATOM 497 O O . PRO A 1 68 ? -11.524 8.280 8.413 1.00 97.00 68 PRO A O 1
ATOM 500 N N . ASP A 1 69 ? -11.007 8.801 6.293 1.00 97.94 69 ASP A N 1
ATOM 501 C CA . ASP A 1 69 ? -12.099 8.047 5.690 1.00 97.94 69 ASP A CA 1
ATOM 502 C C . ASP A 1 69 ? -11.684 6.582 5.423 1.00 97.94 69 ASP A C 1
ATOM 504 O O . ASP A 1 69 ? -10.795 6.322 4.599 1.00 97.94 69 ASP A O 1
ATOM 508 N N . PRO A 1 70 ? -12.330 5.590 6.070 1.00 97.31 70 PRO A N 1
ATOM 509 C CA . PRO A 1 70 ? -12.017 4.178 5.853 1.00 97.31 70 PRO A CA 1
ATOM 510 C C . PRO A 1 70 ? -12.255 3.719 4.409 1.00 97.31 70 PRO A C 1
ATOM 512 O O . PRO A 1 70 ? -11.604 2.771 3.968 1.00 97.31 70 PRO A O 1
ATOM 515 N N . ALA A 1 71 ? -13.131 4.379 3.643 1.00 97.88 71 ALA A N 1
ATOM 516 C CA . ALA A 1 71 ? -13.346 4.060 2.237 1.00 97.88 71 ALA A CA 1
ATOM 517 C C . ALA A 1 71 ? -12.120 4.408 1.380 1.00 97.88 71 ALA A C 1
ATOM 519 O O . ALA A 1 71 ? -11.798 3.667 0.449 1.00 97.88 71 ALA A O 1
ATOM 520 N N . VAL A 1 72 ? -11.402 5.491 1.706 1.00 98.38 72 VAL A N 1
ATOM 521 C CA . VAL A 1 72 ? -10.145 5.852 1.028 1.00 98.38 72 VAL A CA 1
ATOM 522 C C . VAL A 1 72 ? -9.066 4.830 1.359 1.00 98.38 72 VAL A C 1
ATOM 524 O O . VAL A 1 72 ? -8.480 4.249 0.441 1.00 98.38 72 VAL A O 1
ATOM 527 N N . ARG A 1 73 ? -8.860 4.541 2.652 1.00 98.50 73 ARG A N 1
ATOM 528 C CA . ARG A 1 73 ? -7.881 3.537 3.101 1.00 98.50 73 ARG A CA 1
ATOM 529 C C . ARG A 1 73 ? -8.151 2.179 2.453 1.00 98.50 73 ARG A C 1
ATOM 531 O O . ARG A 1 73 ? -7.270 1.601 1.820 1.00 98.50 73 ARG A O 1
ATOM 538 N N . GLY A 1 74 ? -9.399 1.714 2.510 1.00 98.00 74 GLY A N 1
ATOM 539 C CA . GLY A 1 74 ? -9.828 0.451 1.912 1.00 98.00 74 GLY A CA 1
ATOM 540 C C . GLY A 1 74 ? -9.674 0.400 0.391 1.00 98.00 74 GLY A C 1
ATOM 541 O O . GLY A 1 74 ? -9.303 -0.648 -0.141 1.00 98.00 74 GLY A O 1
ATOM 542 N N . ALA A 1 75 ? -9.913 1.508 -0.319 1.00 98.12 75 ALA A N 1
ATOM 543 C CA . ALA A 1 75 ? -9.709 1.586 -1.765 1.00 98.12 75 ALA A CA 1
ATOM 544 C C . ALA A 1 75 ? -8.230 1.474 -2.153 1.00 98.12 75 ALA A C 1
ATOM 546 O O . ALA A 1 75 ? -7.919 0.816 -3.147 1.00 98.12 75 ALA A O 1
ATOM 547 N N . ILE A 1 76 ? -7.329 2.078 -1.369 1.00 98.25 76 ILE A N 1
ATOM 548 C CA . ILE A 1 76 ? -5.885 1.962 -1.587 1.00 98.25 76 ILE A CA 1
ATOM 549 C C . ILE A 1 76 ? -5.458 0.509 -1.393 1.00 98.25 76 ILE A C 1
ATOM 551 O O . ILE A 1 76 ? -4.931 -0.089 -2.327 1.00 98.25 76 ILE A O 1
ATOM 555 N N . TRP A 1 77 ? -5.768 -0.091 -0.241 1.00 98.06 77 TRP A N 1
ATOM 556 C CA . TRP A 1 77 ? -5.412 -1.481 0.053 1.00 98.06 77 TRP A CA 1
ATOM 557 C C . TRP A 1 77 ? -5.954 -2.472 -0.981 1.00 98.06 77 TRP A C 1
ATOM 559 O O . TRP A 1 77 ? -5.219 -3.342 -1.443 1.00 98.06 77 TRP A O 1
ATOM 569 N N . ALA A 1 78 ? -7.207 -2.303 -1.412 1.00 97.00 78 ALA A N 1
ATOM 570 C CA . ALA A 1 78 ? -7.816 -3.140 -2.446 1.00 97.00 78 ALA A CA 1
ATOM 571 C C . ALA A 1 78 ? -7.176 -2.966 -3.836 1.00 97.00 78 ALA A C 1
ATOM 573 O O . ALA A 1 78 ? -7.261 -3.862 -4.674 1.00 97.00 78 ALA A O 1
ATOM 574 N N . GLY A 1 79 ? -6.565 -1.811 -4.109 1.00 95.75 79 GLY A N 1
ATOM 575 C CA . GLY A 1 79 ? -5.924 -1.528 -5.388 1.00 95.75 79 GLY A CA 1
ATOM 576 C C . GLY A 1 79 ? -4.492 -2.060 -5.501 1.00 95.75 79 GLY A C 1
ATOM 577 O O . GLY A 1 79 ? -3.975 -2.140 -6.619 1.00 95.75 79 GLY A O 1
ATOM 578 N N . ILE A 1 80 ? -3.840 -2.431 -4.391 1.00 95.81 80 ILE A N 1
ATOM 579 C CA . ILE A 1 80 ? -2.473 -2.965 -4.414 1.00 95.81 80 ILE A CA 1
ATOM 580 C C . ILE A 1 80 ? -2.480 -4.378 -5.021 1.00 95.81 80 ILE A C 1
ATOM 582 O O . ILE A 1 80 ? -3.235 -5.252 -4.612 1.00 95.81 80 ILE A O 1
ATOM 586 N N . ARG A 1 81 ? -1.608 -4.616 -6.008 1.00 93.31 81 ARG A N 1
ATOM 587 C CA . ARG A 1 81 ? -1.491 -5.863 -6.772 1.00 93.31 81 ARG A CA 1
ATOM 588 C C . ARG A 1 81 ? -0.032 -6.330 -6.811 1.00 93.31 81 ARG A C 1
ATOM 590 O O . ARG A 1 81 ? 0.853 -5.505 -6.580 1.00 93.31 81 ARG A O 1
ATOM 597 N N . PRO A 1 82 ? 0.243 -7.595 -7.187 1.00 92.19 82 PRO A N 1
ATOM 598 C CA . PRO A 1 82 ? 1.603 -8.139 -7.232 1.00 92.19 82 PRO A CA 1
ATOM 599 C C . PRO A 1 82 ? 2.616 -7.321 -8.030 1.00 92.19 82 PRO A C 1
ATOM 601 O O . PRO A 1 82 ? 3.781 -7.241 -7.655 1.00 92.19 82 PRO A O 1
ATOM 604 N N . VAL A 1 83 ? 2.162 -6.642 -9.084 1.00 90.00 83 VAL A N 1
ATOM 605 C CA . VAL A 1 83 ? 3.009 -5.755 -9.892 1.00 90.00 83 VAL A CA 1
ATOM 606 C C . VAL A 1 83 ? 3.573 -4.564 -9.101 1.00 90.00 83 VAL A C 1
ATOM 608 O O . VAL A 1 83 ? 4.614 -4.031 -9.466 1.00 90.00 83 VAL A O 1
ATOM 611 N N . HIS A 1 84 ? 2.935 -4.165 -7.996 1.00 92.00 84 HIS A N 1
ATOM 612 C CA . HIS A 1 84 ? 3.400 -3.068 -7.147 1.00 92.00 84 HIS A CA 1
ATOM 613 C C . HIS A 1 84 ? 4.405 -3.526 -6.082 1.00 92.00 84 HIS A C 1
ATOM 615 O O . HIS A 1 84 ? 5.202 -2.714 -5.621 1.00 92.00 84 HIS A O 1
ATOM 621 N N . TYR A 1 85 ? 4.392 -4.805 -5.681 1.00 93.06 85 TYR A N 1
ATOM 622 C CA . TYR A 1 85 ? 5.155 -5.295 -4.524 1.00 93.06 85 TYR A CA 1
ATOM 623 C C . TYR A 1 85 ? 6.665 -5.004 -4.578 1.00 93.06 85 TYR A C 1
ATOM 625 O O . TYR A 1 85 ? 7.198 -4.586 -3.548 1.00 93.06 85 TYR A O 1
ATOM 633 N N . PRO A 1 86 ? 7.360 -5.121 -5.732 1.00 90.44 86 PRO A N 1
ATOM 634 C CA . PRO A 1 86 ? 8.783 -4.776 -5.819 1.00 90.44 86 PRO A CA 1
ATOM 635 C C . PRO A 1 86 ? 9.098 -3.315 -5.460 1.00 90.44 86 PRO A C 1
ATOM 637 O O . PRO A 1 86 ? 10.219 -3.011 -5.063 1.00 90.44 86 PRO A O 1
ATOM 640 N N . TYR A 1 87 ? 8.119 -2.416 -5.587 1.00 90.75 87 TYR A N 1
ATOM 641 C CA . TYR A 1 87 ? 8.268 -0.978 -5.347 1.00 90.75 87 TYR A CA 1
ATOM 642 C C . TYR A 1 87 ? 7.889 -0.562 -3.918 1.00 90.75 87 TYR A C 1
ATOM 644 O O . TYR A 1 87 ? 8.172 0.562 -3.509 1.00 90.75 87 TYR A O 1
ATOM 652 N N . ILE A 1 88 ? 7.280 -1.464 -3.140 1.00 93.00 88 ILE A N 1
ATOM 653 C CA . ILE A 1 88 ? 6.817 -1.212 -1.764 1.00 93.00 88 ILE A CA 1
ATOM 654 C C . ILE A 1 88 ? 7.418 -2.178 -0.732 1.00 93.00 88 ILE A C 1
ATOM 656 O O . ILE A 1 88 ? 6.912 -2.305 0.378 1.00 93.00 88 ILE A O 1
ATOM 660 N N . SER A 1 89 ? 8.522 -2.847 -1.068 1.00 92.31 89 SER A N 1
ATOM 661 C CA . SER A 1 89 ? 9.239 -3.756 -0.162 1.00 92.31 89 SER A CA 1
ATOM 662 C C . SER A 1 89 ? 10.389 -3.089 0.606 1.00 92.31 89 SER A C 1
ATOM 664 O O . SER A 1 89 ? 11.140 -3.770 1.306 1.00 92.31 89 SER A O 1
ATOM 666 N N . SER A 1 90 ? 10.574 -1.773 0.459 1.00 91.56 90 SER A N 1
ATOM 667 C CA . SER A 1 90 ? 11.580 -1.014 1.211 1.00 91.56 90 SER A CA 1
ATOM 668 C C . SER A 1 90 ? 11.196 -0.906 2.688 1.00 91.56 90 SER A C 1
ATOM 670 O O . SER A 1 90 ? 10.017 -0.952 3.027 1.00 91.56 90 SER A O 1
ATOM 672 N N . ARG A 1 91 ? 12.181 -0.721 3.576 1.00 90.25 91 ARG A N 1
ATOM 673 C CA . ARG A 1 91 ? 11.927 -0.630 5.023 1.00 90.25 91 ARG A CA 1
ATOM 674 C C . ARG A 1 91 ? 10.849 0.413 5.396 1.00 90.25 91 ARG A C 1
ATOM 676 O O . ARG A 1 91 ? 9.908 0.024 6.085 1.00 90.25 91 ARG A O 1
ATOM 683 N N . PRO A 1 92 ? 10.897 1.671 4.907 1.00 92.44 92 PRO A N 1
ATOM 684 C CA . PRO A 1 92 ? 9.859 2.656 5.225 1.00 92.44 92 PRO A CA 1
ATOM 685 C C . PRO A 1 92 ? 8.470 2.237 4.729 1.00 92.44 92 PRO A C 1
ATOM 687 O O . PRO A 1 92 ? 7.475 2.421 5.421 1.00 92.44 92 PRO A O 1
ATOM 690 N N . ALA A 1 93 ? 8.395 1.619 3.544 1.00 93.38 93 ALA A N 1
ATOM 691 C CA . ALA A 1 93 ? 7.133 1.101 3.031 1.00 93.38 93 ALA A CA 1
ATOM 692 C C . ALA A 1 93 ? 6.610 -0.044 3.909 1.00 93.38 93 ALA A C 1
ATOM 694 O O . ALA A 1 93 ? 5.433 -0.052 4.253 1.00 93.38 93 ALA A O 1
ATOM 695 N N . THR A 1 94 ? 7.477 -0.966 4.345 1.00 94.06 94 THR A N 1
ATOM 696 C CA . THR A 1 94 ? 7.068 -2.070 5.223 1.00 94.06 94 THR A CA 1
ATOM 697 C C . THR A 1 94 ? 6.577 -1.603 6.589 1.00 94.06 94 THR A C 1
ATOM 699 O O . THR A 1 94 ? 5.650 -2.202 7.114 1.00 94.06 94 THR A O 1
ATOM 702 N N . GLU A 1 95 ? 7.106 -0.509 7.140 1.00 93.88 95 GLU A N 1
ATOM 703 C CA . GLU A 1 95 ? 6.593 0.072 8.389 1.00 93.88 95 GLU A CA 1
ATOM 704 C C . GLU A 1 95 ? 5.141 0.559 8.225 1.00 93.88 95 GLU A C 1
ATOM 706 O O . GLU A 1 95 ? 4.295 0.274 9.074 1.00 93.88 95 GLU A O 1
ATOM 711 N N . LEU A 1 96 ? 4.810 1.197 7.095 1.00 96.88 96 LEU A N 1
ATOM 712 C CA . LEU A 1 96 ? 3.429 1.576 6.766 1.00 96.88 96 LEU A CA 1
ATOM 713 C C . LEU A 1 96 ? 2.528 0.351 6.572 1.00 96.88 96 LEU A C 1
ATOM 715 O O . LEU A 1 96 ? 1.372 0.365 6.993 1.00 96.88 96 LEU A O 1
ATOM 719 N N . LEU A 1 97 ? 3.050 -0.729 5.981 1.00 95.56 97 LEU A N 1
ATOM 720 C CA . LEU A 1 97 ? 2.267 -1.953 5.819 1.00 95.56 97 LEU A CA 1
ATOM 721 C C . LEU A 1 97 ? 1.833 -2.536 7.167 1.00 95.56 97 LEU A C 1
ATOM 723 O O . LEU A 1 97 ? 0.675 -2.909 7.348 1.00 95.56 97 LEU A O 1
ATOM 727 N N . LEU A 1 98 ? 2.766 -2.558 8.118 1.00 94.06 98 LEU A N 1
ATOM 728 C CA . LEU A 1 98 ? 2.539 -3.059 9.469 1.00 94.06 98 LEU A CA 1
ATOM 729 C C . LEU A 1 98 ? 1.583 -2.163 10.263 1.00 94.06 98 LEU A C 1
ATOM 731 O O . LEU A 1 98 ? 0.758 -2.672 11.019 1.00 94.06 98 LEU A O 1
ATOM 735 N N . MET A 1 99 ? 1.618 -0.842 10.055 1.00 96.06 99 MET A N 1
ATOM 736 C CA . MET A 1 99 ? 0.605 0.060 10.619 1.00 96.06 99 MET A CA 1
ATOM 737 C C . MET A 1 99 ? -0.807 -0.299 10.132 1.00 96.06 99 MET A C 1
ATOM 739 O O . MET A 1 99 ? -1.738 -0.312 10.936 1.00 96.06 99 MET A O 1
ATOM 743 N N . GLY A 1 100 ? -0.965 -0.670 8.855 1.00 96.69 100 GLY A N 1
ATOM 744 C CA . GLY A 1 100 ? -2.251 -1.093 8.286 1.00 96.69 100 GLY A CA 1
ATOM 745 C C . GLY A 1 100 ? -2.868 -2.332 8.947 1.00 96.69 100 GLY A C 1
ATOM 746 O O . GLY A 1 100 ? -4.091 -2.468 8.973 1.00 96.69 100 GLY A O 1
ATOM 747 N N . LEU A 1 101 ? -2.054 -3.206 9.551 1.00 96.00 101 LEU A N 1
ATOM 748 C CA . LEU A 1 101 ? -2.542 -4.366 10.313 1.00 96.00 101 LEU A CA 1
ATOM 749 C C . LEU A 1 101 ? -3.335 -3.963 11.563 1.00 96.00 101 LEU A C 1
ATOM 751 O O . LEU A 1 101 ? -4.120 -4.757 12.074 1.00 96.00 101 LEU A O 1
ATOM 755 N N . ASN A 1 102 ? -3.157 -2.728 12.034 1.00 95.44 102 ASN A N 1
ATOM 756 C CA . ASN A 1 102 ? -3.820 -2.171 13.211 1.00 95.44 102 ASN A CA 1
ATOM 757 C C . ASN A 1 102 ? -4.930 -1.172 12.853 1.00 95.44 102 ASN A C 1
ATOM 759 O O . ASN A 1 102 ? -5.351 -0.391 13.706 1.00 95.44 102 ASN A O 1
ATOM 763 N N . ASP A 1 103 ? -5.408 -1.164 11.604 1.00 98.06 103 ASP A N 1
ATOM 764 C CA . ASP A 1 103 ? -6.494 -0.270 11.199 1.00 98.06 103 ASP A CA 1
ATOM 765 C C . ASP A 1 103 ? -7.760 -0.502 12.035 1.00 98.06 103 ASP A C 1
ATOM 767 O O . ASP A 1 103 ? -8.064 -1.623 12.440 1.00 98.06 103 ASP A O 1
ATOM 771 N N . GLN A 1 104 ? -8.551 0.544 12.262 1.00 96.31 104 GLN A N 1
ATOM 772 C CA . GLN A 1 104 ? -9.820 0.447 12.986 1.00 96.31 104 GLN A CA 1
ATOM 773 C C . GLN A 1 104 ? -10.861 -0.400 12.230 1.00 96.31 104 GLN A C 1
ATOM 775 O O . GLN A 1 104 ? -11.655 -1.112 12.849 1.00 96.31 104 GLN A O 1
ATOM 780 N N . SER A 1 105 ? -10.838 -0.374 10.895 1.00 97.81 105 SER A N 1
ATOM 781 C CA . SER A 1 105 ? -11.727 -1.159 10.039 1.00 97.81 105 SER A CA 1
ATOM 782 C C . SER A 1 105 ? -11.191 -2.574 9.826 1.00 97.81 105 SER A C 1
ATOM 784 O O . SER A 1 105 ? -10.076 -2.763 9.341 1.00 97.81 105 SER A O 1
ATOM 786 N N . PHE A 1 106 ? -12.015 -3.583 10.120 1.00 96.00 106 PHE A N 1
ATOM 787 C CA . PHE A 1 106 ? -11.665 -4.988 9.885 1.00 96.00 106 PHE A CA 1
ATOM 788 C C . PHE A 1 106 ? -11.345 -5.272 8.411 1.00 96.00 106 PHE A C 1
ATOM 790 O O . PHE A 1 106 ? -10.355 -5.933 8.118 1.00 96.00 106 PHE A O 1
ATOM 797 N N . GLU A 1 107 ? -12.130 -4.715 7.487 1.00 96.31 107 GLU A N 1
ATOM 798 C CA . GLU A 1 107 ? -11.929 -4.909 6.045 1.00 96.31 107 GLU A CA 1
ATOM 799 C C . GLU A 1 107 ? -10.578 -4.344 5.574 1.00 96.31 107 GLU A C 1
ATOM 801 O O . GLU A 1 107 ? -9.950 -4.873 4.655 1.00 96.31 107 GLU A O 1
ATOM 806 N N . VAL A 1 108 ? -10.107 -3.267 6.211 1.00 98.12 108 VAL A N 1
ATOM 807 C CA . VAL A 1 108 ? -8.782 -2.707 5.931 1.00 98.12 108 VAL A CA 1
ATOM 808 C C . VAL A 1 108 ? -7.691 -3.615 6.492 1.00 98.12 108 VAL A C 1
ATOM 810 O O . VAL A 1 108 ? -6.762 -3.949 5.756 1.00 98.12 108 VAL A O 1
ATOM 813 N N . ARG A 1 109 ? -7.830 -4.078 7.744 1.00 97.44 109 ARG A N 1
A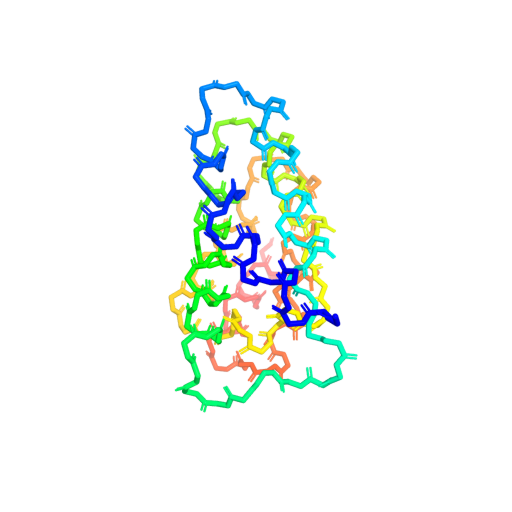TOM 814 C CA . ARG A 1 109 ? -6.868 -5.004 8.368 1.00 97.44 109 ARG A CA 1
ATOM 815 C C . ARG A 1 109 ? -6.692 -6.285 7.560 1.00 97.44 109 ARG A C 1
ATOM 817 O O . ARG A 1 109 ? -5.564 -6.711 7.340 1.00 97.44 109 ARG A O 1
ATOM 824 N N . GLU A 1 110 ? -7.787 -6.879 7.091 1.00 96.69 110 GLU A N 1
ATOM 825 C CA . GLU A 1 110 ? -7.754 -8.104 6.287 1.00 96.69 110 GLU A CA 1
ATOM 826 C C . GLU A 1 110 ? -6.932 -7.910 5.003 1.00 96.69 110 GLU A C 1
ATOM 828 O O . GLU A 1 110 ? -6.017 -8.684 4.711 1.00 96.69 110 GLU A O 1
ATOM 833 N N . LYS A 1 111 ? -7.191 -6.830 4.259 1.00 96.94 111 LYS A N 1
ATOM 834 C CA . LYS A 1 111 ? -6.445 -6.525 3.028 1.00 96.94 111 LYS A CA 1
ATOM 835 C C . LYS A 1 111 ? -4.980 -6.196 3.314 1.00 96.94 111 LYS A C 1
ATOM 837 O O . LYS A 1 111 ? -4.102 -6.655 2.580 1.00 96.94 111 LYS A O 1
ATOM 842 N N . ALA A 1 112 ? -4.706 -5.447 4.382 1.00 96.62 112 ALA A N 1
ATOM 843 C CA . ALA A 1 112 ? -3.346 -5.138 4.812 1.00 96.62 112 ALA A CA 1
ATOM 844 C C . ALA A 1 112 ? -2.564 -6.404 5.182 1.00 96.62 112 ALA A C 1
ATOM 846 O O . ALA A 1 112 ? -1.400 -6.539 4.798 1.00 96.62 112 ALA A O 1
ATOM 847 N N . LEU A 1 113 ? -3.211 -7.363 5.853 1.00 95.44 113 LEU A N 1
ATOM 848 C CA . LEU A 1 113 ? -2.625 -8.656 6.198 1.00 95.44 113 LEU A CA 1
ATOM 849 C C . LEU A 1 113 ? -2.264 -9.459 4.950 1.00 95.44 113 LEU A C 1
ATOM 851 O O . LEU A 1 113 ? -1.145 -9.962 4.855 1.00 95.44 113 LEU A O 1
ATOM 855 N N . ILE A 1 114 ? -3.167 -9.529 3.968 1.00 95.44 114 ILE A N 1
ATOM 856 C CA . ILE A 1 114 ? -2.917 -10.230 2.701 1.00 95.44 114 ILE A CA 1
ATOM 857 C C . ILE A 1 114 ? -1.697 -9.632 1.990 1.00 95.44 114 ILE A C 1
ATOM 859 O O . ILE A 1 114 ? -0.771 -10.361 1.631 1.00 95.44 114 ILE A O 1
ATOM 863 N N . VAL A 1 115 ? -1.661 -8.308 1.814 1.00 96.25 115 VAL A N 1
ATOM 864 C CA . VAL A 1 115 ? -0.550 -7.623 1.132 1.00 96.25 115 VAL A CA 1
ATOM 865 C C . VAL A 1 115 ? 0.763 -7.783 1.904 1.00 96.25 115 VAL A C 1
ATOM 867 O O . VAL A 1 115 ? 1.788 -8.111 1.304 1.00 96.25 115 VAL A O 1
ATOM 870 N N . SER A 1 116 ? 0.741 -7.615 3.228 1.00 95.06 116 SER A N 1
ATOM 871 C CA . SER A 1 116 ? 1.923 -7.790 4.083 1.00 95.06 116 SER A CA 1
ATOM 872 C C . SER A 1 116 ? 2.453 -9.222 4.019 1.00 95.06 116 SER A C 1
ATOM 874 O O . SER A 1 116 ? 3.655 -9.429 3.868 1.00 95.06 116 SER A O 1
ATOM 876 N N . GLY A 1 117 ? 1.564 -10.219 4.044 1.00 94.25 117 GLY A N 1
ATOM 877 C CA . GLY A 1 117 ? 1.919 -11.626 3.878 1.00 94.25 117 GLY A CA 1
ATOM 878 C C . GLY A 1 117 ? 2.633 -11.890 2.552 1.00 94.25 117 GLY A C 1
ATOM 879 O O . GLY A 1 117 ? 3.676 -12.540 2.538 1.00 94.25 117 GLY A O 1
ATOM 880 N N . GLN A 1 118 ? 2.153 -11.315 1.446 1.00 94.75 118 GLN A N 1
ATOM 881 C CA . GLN A 1 118 ? 2.831 -11.429 0.149 1.00 94.75 118 GLN A CA 1
ATOM 882 C C . GLN A 1 118 ? 4.207 -10.748 0.150 1.00 94.75 118 GLN A C 1
ATOM 884 O O . GLN A 1 118 ? 5.186 -11.314 -0.336 1.00 94.75 118 GLN A O 1
ATOM 889 N N . ILE A 1 119 ? 4.318 -9.556 0.739 1.00 94.25 119 ILE A N 1
ATOM 890 C CA . ILE A 1 119 ? 5.586 -8.813 0.796 1.00 94.25 119 ILE A CA 1
ATOM 891 C C . ILE A 1 119 ? 6.598 -9.486 1.729 1.00 94.25 119 ILE A C 1
ATOM 893 O O . ILE A 1 119 ? 7.802 -9.372 1.495 1.00 94.25 119 ILE A O 1
ATOM 897 N N . SER A 1 120 ? 6.150 -10.275 2.708 1.00 92.75 120 SER A N 1
ATOM 898 C CA . SER A 1 120 ? 7.038 -11.086 3.549 1.00 92.75 120 SER A CA 1
ATOM 899 C C . SER A 1 120 ? 7.880 -12.090 2.750 1.00 92.75 120 SER A C 1
ATOM 901 O O . SER A 1 120 ? 8.991 -12.413 3.161 1.00 92.75 120 SER A O 1
ATOM 903 N N . MET A 1 121 ? 7.418 -12.509 1.566 1.00 91.50 121 MET A N 1
ATOM 904 C CA . MET A 1 121 ? 8.192 -13.362 0.658 1.00 91.50 121 MET A CA 1
ATOM 905 C C . MET A 1 121 ? 9.321 -12.600 -0.051 1.00 91.50 121 MET A C 1
ATOM 907 O O . MET A 1 121 ? 10.320 -13.202 -0.437 1.00 91.50 121 MET A O 1
ATOM 911 N N . LEU A 1 122 ? 9.175 -11.281 -0.222 1.00 89.00 122 LEU A N 1
ATOM 912 C CA . LEU A 1 122 ? 10.171 -10.412 -0.861 1.00 89.00 122 LEU A CA 1
ATOM 913 C C . LEU A 1 122 ? 11.155 -9.816 0.148 1.00 89.00 122 LEU A C 1
ATOM 915 O O . LEU A 1 122 ? 12.331 -9.644 -0.163 1.00 89.00 122 LEU A O 1
ATOM 919 N N . ASN A 1 123 ? 10.676 -9.481 1.346 1.00 88.75 123 ASN A N 1
ATOM 920 C CA . ASN A 1 123 ? 11.482 -8.904 2.414 1.00 88.75 123 ASN A CA 1
ATOM 921 C C . ASN A 1 123 ? 11.140 -9.548 3.772 1.00 88.75 123 ASN A C 1
ATOM 923 O O . ASN A 1 123 ? 10.512 -8.918 4.633 1.00 88.75 123 ASN A O 1
ATOM 927 N N . PRO A 1 124 ? 11.551 -10.812 3.982 1.00 89.12 124 PRO A N 1
ATOM 928 C CA . PRO A 1 124 ? 11.204 -11.551 5.189 1.00 89.12 124 PRO A CA 1
ATOM 929 C C . PRO A 1 124 ? 11.783 -10.910 6.449 1.00 89.12 124 PRO A C 1
ATOM 931 O O . PRO A 1 124 ? 11.121 -10.895 7.482 1.00 89.12 124 PRO A O 1
ATOM 934 N N . ALA A 1 125 ? 12.981 -10.326 6.362 1.00 89.31 125 ALA A N 1
ATOM 935 C CA . ALA A 1 125 ? 13.657 -9.708 7.499 1.00 89.31 125 ALA A CA 1
ATOM 936 C C . ALA A 1 125 ? 12.868 -8.527 8.091 1.00 89.31 125 ALA A C 1
ATOM 938 O O . ALA A 1 125 ? 12.831 -8.378 9.309 1.00 89.31 125 ALA A O 1
ATOM 939 N N . CYS A 1 126 ? 12.218 -7.710 7.254 1.00 85.50 126 CYS A N 1
ATOM 940 C CA . CYS A 1 126 ? 11.433 -6.571 7.734 1.00 85.50 126 CYS A CA 1
ATOM 941 C C . CYS A 1 126 ? 10.019 -6.962 8.189 1.00 85.50 126 CYS A C 1
ATOM 943 O O . CYS A 1 126 ? 9.488 -6.353 9.116 1.00 85.50 126 CYS A O 1
ATOM 945 N N . VAL A 1 127 ? 9.401 -7.965 7.559 1.00 87.25 127 VAL A N 1
ATOM 946 C CA . VAL A 1 127 ? 7.960 -8.220 7.727 1.00 87.25 127 VAL A CA 1
ATOM 947 C C . VAL A 1 127 ? 7.654 -9.411 8.639 1.00 87.25 127 VAL A C 1
ATOM 949 O O . VAL A 1 127 ? 6.750 -9.324 9.467 1.00 87.25 127 VAL A O 1
ATOM 952 N N . VAL A 1 128 ? 8.398 -10.520 8.533 1.00 87.81 128 VAL A N 1
ATOM 953 C CA . VAL A 1 128 ? 8.082 -11.770 9.256 1.00 87.81 128 VAL A CA 1
ATOM 954 C C . VAL A 1 128 ? 8.086 -11.617 10.782 1.00 87.81 128 VAL A C 1
ATOM 956 O O . VAL A 1 128 ? 7.176 -12.172 11.399 1.00 87.81 128 VAL A O 1
ATOM 959 N N . PRO A 1 129 ? 9.039 -10.903 11.421 1.00 87.00 129 PRO A N 1
ATOM 960 C CA . PRO A 1 129 ? 9.025 -10.741 12.876 1.00 87.00 129 PRO A CA 1
ATOM 961 C C . PRO A 1 129 ? 7.712 -10.132 13.384 1.00 87.00 129 PRO A C 1
ATOM 963 O O . PRO A 1 129 ? 7.068 -10.702 14.257 1.00 87.00 129 PRO A O 1
ATOM 966 N N . HIS A 1 130 ? 7.264 -9.053 12.744 1.00 85.38 130 HIS A N 1
ATOM 967 C CA . HIS A 1 130 ? 6.051 -8.333 13.119 1.00 85.38 130 HIS A CA 1
ATOM 968 C C . HIS A 1 130 ? 4.775 -9.136 12.826 1.00 85.38 130 HIS A C 1
ATOM 970 O O . HIS A 1 130 ? 3.855 -9.159 13.636 1.00 85.38 130 HIS A O 1
ATOM 976 N N . LEU A 1 131 ? 4.719 -9.862 11.700 1.00 84.75 131 LEU A N 1
ATOM 977 C CA . LEU A 1 131 ? 3.574 -10.735 11.412 1.00 84.75 131 LEU A CA 1
ATOM 978 C C . LEU A 1 131 ? 3.421 -11.862 12.438 1.00 84.75 131 LEU A C 1
ATOM 980 O O . LEU A 1 131 ? 2.296 -12.249 12.744 1.00 84.75 131 LEU A O 1
ATOM 984 N N . ARG A 1 132 ? 4.527 -12.403 12.969 1.00 85.19 132 ARG A N 1
ATOM 985 C CA . ARG A 1 132 ? 4.456 -13.422 14.026 1.00 85.19 132 ARG A CA 1
ATOM 986 C C . ARG A 1 132 ? 3.811 -12.855 15.283 1.00 85.19 132 ARG A C 1
ATOM 988 O O . ARG A 1 132 ? 2.894 -13.483 15.793 1.00 85.19 132 ARG A O 1
ATOM 995 N N . GLU A 1 133 ? 4.237 -11.676 15.729 1.00 81.62 133 GLU A N 1
ATOM 996 C CA . GLU A 1 133 ? 3.633 -10.994 16.881 1.00 81.62 133 GLU A CA 1
ATOM 997 C C . GLU A 1 133 ? 2.122 -10.815 16.681 1.00 81.62 133 GLU A C 1
ATOM 999 O O . GLU A 1 133 ? 1.346 -11.248 17.527 1.00 81.62 133 GLU A O 1
ATOM 1004 N N . HIS A 1 134 ? 1.696 -10.311 15.519 1.00 79.69 134 HIS A N 1
ATOM 1005 C CA . HIS A 1 134 ? 0.277 -10.094 15.200 1.00 79.69 134 HIS A CA 1
ATOM 1006 C C . HIS A 1 134 ? -0.593 -11.353 15.141 1.00 79.69 134 HIS A C 1
ATOM 1008 O O . HIS A 1 134 ? -1.793 -11.250 15.367 1.00 79.69 134 HIS A O 1
ATOM 1014 N N . LEU A 1 135 ? -0.035 -12.513 14.782 1.00 75.25 135 LEU A N 1
ATOM 1015 C CA . LEU A 1 135 ? -0.794 -13.763 14.603 1.00 75.25 135 LEU A CA 1
ATOM 1016 C C . LEU A 1 135 ? -0.769 -14.681 15.832 1.00 75.25 135 LEU A C 1
ATOM 1018 O O . LEU A 1 135 ? -1.489 -15.677 15.864 1.00 75.25 135 LEU A O 1
ATOM 1022 N N . THR A 1 136 ? 0.101 -14.398 16.803 1.00 70.94 136 THR A N 1
ATOM 1023 C CA . THR A 1 136 ? 0.239 -15.196 18.036 1.00 70.94 136 THR A CA 1
ATOM 1024 C C . THR A 1 136 ? -0.509 -14.620 19.237 1.00 70.94 136 THR A C 1
ATOM 1026 O O . THR A 1 136 ? -0.563 -15.279 20.276 1.00 70.94 136 THR A O 1
ATOM 1029 N N . VAL A 1 137 ? -1.074 -13.420 19.089 1.00 52.00 137 VAL A N 1
ATOM 1030 C CA . VAL A 1 137 ? -1.930 -12.738 20.073 1.00 52.00 137 VAL A CA 1
ATOM 1031 C C . VAL A 1 137 ? -3.389 -12.916 19.674 1.00 52.00 137 VAL A C 1
ATOM 1033 O O . VAL A 1 137 ? -4.206 -13.168 20.585 1.00 52.00 137 VAL A O 1
#

Nearest PDB structures (foldseek):
  6bcx-assembly1_B  TM=9.244E-01  e=3.818E-05  Homo sapiens
  9f44-assembly1_A  TM=8.901E-01  e=1.163E-04  Homo sapiens
  7peb-assembly1_A  TM=8.976E-01  e=1.554E-04  Homo sapiens
  8rch-assembly1_B  TM=7.993E-01  e=5.359E-05  Homo sapiens
  7pqh-assembly1_F  TM=8.476E-01  e=4.093E-04  Saccharomyces cerevisiae

Solvent-accessible surface area (backbone atoms only — not comparable to full-atom values): 7496 Å² total; per-residue (Å²): 111,38,64,63,44,33,53,48,30,52,71,70,34,50,70,35,58,73,42,93,47,64,72,51,19,30,51,25,37,42,49,42,49,68,38,62,47,59,73,71,71,76,68,63,83,93,32,72,66,44,54,42,51,35,51,47,52,49,53,47,46,51,41,40,65,64,49,90,48,64,66,38,20,36,38,35,49,70,39,64,49,81,90,49,45,86,64,48,54,47,72,75,44,44,53,45,41,58,52,22,54,68,43,92,48,65,74,37,18,53,41,26,45,54,53,43,57,58,40,24,77,79,31,41,87,80,38,45,66,59,52,49,60,70,74,76,109

pLDDT: mean 88.26, std 11.38, range [50.91, 98.5]

InterPro domains:
  IPR011989 Armadillo-like helical [G3DSA:1.25.10.10] (3-136)
  IPR016024 Armadillo-type fold [SSF48371] (16-135)